Protein AF-A0A2P5XBQ5-F1 (afdb_monomer_lite)

Sequence (91 aa):
MEDWGLRWILTSLGKFDIPCVEYLIHEIMTVGPHFNEDNNFLWQFKLKAPLGGLKNKRNYYIEGGDAYLKKKRNHYMEGGDTHNRENYITS

pLDDT: mean 75.24, std 11.67, range [46.56, 94.38]

Radius of gyration: 17.9 Å; chains: 1; bounding box: 34×30×47 Å

Foldseek 3Di:
DDPPVLVVVCVVCVVLVNRDPVSLVVCCVVVHPCNVSSVVVVPDDDDDAAAAHFDADPDDVVVVGPPDQPVCPVCRSVRHHSPPPPVRPDD

InterPro domains:
  IPR036919 Large ribosomal subunit protein uL30, ferredoxin-like fold domain superfamily [SSF55129] (15-71)
  IPR039699 Large ribosomal subunit protein uL30 [PTHR11524] (10-67)

Secondary structure (DSSP, 8-state):
--SHHHHHHHHHHTTTT---HHHHHHHHHHT-TTHHHHHHHT----PPPPTT--S-TTSBGGGT-SBS-HHHHHHHHTT--TT--HHHH--

Organism: Gossypium barbadense (NCBI:txid3634)

Structure (mmCIF, N/CA/C/O backbone):
data_AF-A0A2P5XBQ5-F1
#
_entry.id   AF-A0A2P5XBQ5-F1
#
loop_
_atom_site.group_PDB
_atom_site.id
_atom_site.type_symbol
_atom_site.label_atom_id
_atom_site.label_alt_id
_atom_site.label_comp_id
_atom_site.label_asym_id
_atom_site.label_entity_id
_atom_site.label_seq_id
_atom_site.pdbx_PDB_ins_code
_atom_site.Cartn_x
_atom_site.Cartn_y
_atom_site.Cartn_z
_atom_site.occupancy
_atom_site.B_iso_or_equiv
_atom_site.auth_seq_id
_atom_site.auth_comp_id
_atom_site.auth_asym_id
_atom_site.auth_atom_id
_atom_site.pdbx_PDB_model_num
ATOM 1 N N . MET A 1 1 ? 16.732 5.512 21.893 1.00 46.56 1 MET A N 1
ATOM 2 C CA . MET A 1 1 ? 16.247 5.807 20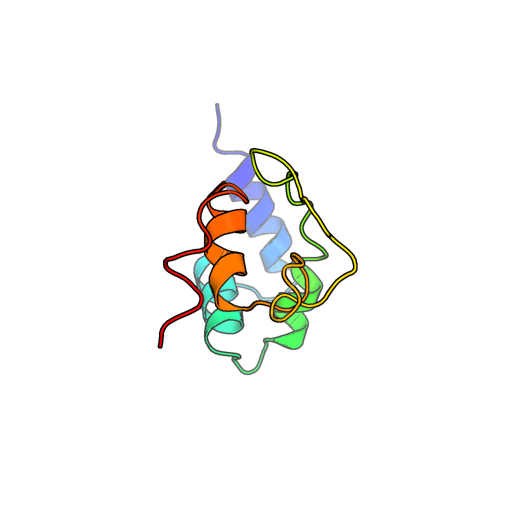.529 1.00 46.56 1 MET A CA 1
ATOM 3 C C . MET A 1 1 ? 15.867 4.448 19.974 1.00 46.56 1 MET A C 1
ATOM 5 O O . MET A 1 1 ? 16.754 3.627 19.894 1.00 46.56 1 MET A O 1
ATOM 9 N N . GLU A 1 2 ? 14.615 4.042 19.794 1.00 53.12 2 GLU A N 1
ATOM 10 C CA . GLU A 1 2 ? 13.449 4.733 19.246 1.00 53.12 2 GLU A CA 1
ATOM 11 C C . GLU A 1 2 ? 12.177 4.007 19.726 1.00 53.12 2 GLU A C 1
ATOM 13 O O . GLU A 1 2 ? 11.899 2.901 19.291 1.00 53.12 2 GLU A O 1
ATOM 18 N N . ASP A 1 3 ? 11.399 4.620 20.619 1.00 57.44 3 ASP A N 1
ATOM 19 C CA . ASP A 1 3 ? 10.057 4.129 21.015 1.00 57.44 3 ASP A CA 1
ATOM 20 C C . ASP A 1 3 ? 8.962 5.171 20.687 1.00 57.44 3 ASP A C 1
ATOM 22 O O . ASP A 1 3 ? 7.817 5.133 21.130 1.00 57.44 3 ASP A O 1
ATOM 26 N N . TRP A 1 4 ? 9.348 6.181 19.901 1.00 59.19 4 TRP A N 1
ATOM 27 C CA . TRP A 1 4 ? 8.548 7.378 19.643 1.00 59.19 4 TRP A CA 1
ATOM 28 C C . TRP A 1 4 ? 7.613 7.197 18.439 1.00 59.19 4 TRP A C 1
ATOM 30 O O . TRP A 1 4 ? 6.548 7.808 18.395 1.00 59.19 4 TRP A O 1
ATOM 40 N N . GLY A 1 5 ? 7.964 6.317 17.492 1.00 58.38 5 GLY A N 1
ATOM 41 C CA . GLY A 1 5 ? 7.134 6.029 16.318 1.00 58.38 5 GLY A CA 1
ATOM 42 C C . GLY A 1 5 ? 5.874 5.231 16.660 1.00 58.38 5 GLY A C 1
ATOM 43 O O . GLY A 1 5 ? 4.773 5.608 16.261 1.00 58.38 5 GLY A O 1
ATOM 44 N N . LEU A 1 6 ? 6.013 4.173 17.465 1.00 59.88 6 LEU A N 1
ATOM 45 C CA . LEU A 1 6 ? 4.889 3.315 17.862 1.00 59.88 6 LEU A CA 1
ATOM 46 C C . LEU A 1 6 ? 3.892 4.063 18.758 1.00 59.88 6 LEU A C 1
ATOM 48 O O . LEU A 1 6 ? 2.681 3.959 18.570 1.00 59.88 6 LEU A O 1
ATOM 52 N N . ARG A 1 7 ? 4.398 4.905 19.668 1.00 61.56 7 ARG A N 1
ATOM 53 C CA . ARG A 1 7 ? 3.589 5.777 20.533 1.00 61.56 7 ARG A CA 1
ATOM 54 C C . ARG A 1 7 ? 2.709 6.736 19.726 1.00 61.56 7 ARG A C 1
ATOM 56 O O . ARG A 1 7 ? 1.549 6.947 20.081 1.00 61.56 7 ARG A O 1
ATOM 63 N N . TRP A 1 8 ? 3.240 7.317 18.649 1.00 63.72 8 TRP A N 1
ATOM 64 C CA . TRP A 1 8 ? 2.503 8.268 17.812 1.00 63.72 8 TRP A CA 1
ATOM 65 C C . TRP A 1 8 ? 1.404 7.592 16.988 1.00 63.72 8 TRP A C 1
ATOM 67 O O . TRP A 1 8 ? 0.306 8.139 16.875 1.00 63.72 8 TRP A O 1
ATOM 77 N N . ILE A 1 9 ? 1.667 6.383 16.484 1.00 65.12 9 ILE A N 1
ATOM 78 C CA . ILE A 1 9 ? 0.675 5.576 15.768 1.00 65.12 9 ILE A CA 1
ATOM 79 C C . ILE A 1 9 ? -0.482 5.228 16.708 1.00 65.12 9 ILE A C 1
ATOM 81 O O . ILE A 1 9 ? -1.620 5.550 16.393 1.00 65.12 9 ILE A O 1
ATOM 85 N N . LEU A 1 10 ? -0.204 4.703 17.906 1.00 64.38 10 LEU A N 1
ATOM 86 C CA . LEU A 1 10 ? -1.239 4.382 18.901 1.00 64.38 10 LEU A CA 1
ATOM 87 C C . LEU A 1 10 ? -2.077 5.609 19.305 1.00 64.38 10 LEU A C 1
ATOM 89 O O . LEU A 1 10 ? -3.298 5.531 19.399 1.00 64.38 10 LEU A O 1
ATOM 93 N N . THR A 1 11 ? -1.430 6.764 19.490 1.00 64.75 11 THR A N 1
ATOM 94 C CA . THR A 1 11 ? -2.114 8.019 19.858 1.00 64.75 11 THR A CA 1
ATOM 95 C C . THR A 1 11 ? -2.983 8.562 18.717 1.00 64.75 11 THR A C 1
ATOM 97 O O . THR A 1 11 ? -4.013 9.187 18.962 1.00 64.75 11 THR A O 1
ATOM 100 N N . SER A 1 12 ? -2.574 8.344 17.466 1.00 65.69 12 SER A N 1
ATOM 101 C CA . SER A 1 12 ? -3.329 8.775 16.286 1.00 65.69 12 SER A CA 1
ATOM 102 C C . SER A 1 12 ? -4.479 7.817 15.967 1.00 65.69 12 SER A C 1
ATOM 104 O O . SER A 1 12 ? -5.562 8.280 15.625 1.00 65.69 12 SER A O 1
ATOM 106 N N . LEU A 1 13 ? -4.268 6.508 16.141 1.00 66.06 13 LEU A N 1
ATOM 107 C CA . LEU A 1 13 ? -5.263 5.453 15.930 1.00 66.06 13 LEU A CA 1
ATOM 108 C C . LEU A 1 13 ? -6.420 5.530 16.937 1.00 66.06 13 LEU A C 1
ATOM 110 O O . LEU A 1 13 ? -7.571 5.349 16.555 1.00 66.06 13 LEU A O 1
ATOM 114 N N . GLY A 1 14 ? -6.139 5.908 18.190 1.00 60.81 14 GLY A N 1
ATOM 115 C CA . GLY A 1 14 ? -7.164 6.073 19.228 1.00 60.81 14 GLY A CA 1
ATOM 116 C C . GLY A 1 14 ? -8.207 7.168 18.953 1.00 60.81 14 GLY A C 1
ATOM 117 O O . GLY A 1 14 ? -9.191 7.251 19.674 1.00 60.81 14 GLY A O 1
ATOM 118 N N . LYS A 1 15 ? -8.018 8.013 17.926 1.00 63.03 15 LYS A N 1
ATOM 119 C CA . LYS A 1 15 ? -9.032 8.983 17.466 1.00 63.03 15 LYS A CA 1
ATOM 120 C C . LYS A 1 15 ? -10.020 8.405 16.450 1.00 63.03 15 LYS A C 1
ATOM 122 O O . LYS A 1 15 ? -11.029 9.046 16.180 1.00 63.03 15 LYS A O 1
ATOM 127 N N . PHE A 1 16 ? -9.696 7.254 15.869 1.00 64.94 16 PHE A N 1
ATOM 128 C CA . PHE A 1 16 ? -10.456 6.600 14.804 1.00 64.94 16 PHE A CA 1
ATOM 129 C C . PHE A 1 16 ? -10.980 5.222 15.239 1.00 64.94 16 PHE A C 1
ATOM 131 O O . PHE A 1 16 ? -11.351 4.431 14.386 1.00 64.94 16 PHE A O 1
ATOM 138 N N . ASP A 1 17 ? -10.969 4.921 16.545 1.00 67.31 17 ASP A N 1
ATOM 139 C CA . ASP A 1 17 ? -11.366 3.626 17.126 1.00 67.31 17 ASP A CA 1
ATOM 140 C C . ASP A 1 17 ? -10.623 2.398 16.557 1.00 67.31 17 ASP A C 1
ATOM 142 O O . ASP A 1 17 ? -11.049 1.260 16.746 1.00 67.31 17 ASP A O 1
ATOM 146 N N . ILE A 1 18 ? -9.458 2.594 15.927 1.00 71.25 18 ILE A N 1
ATOM 147 C CA . ILE A 1 18 ? -8.632 1.491 15.426 1.00 71.25 18 ILE A CA 1
ATOM 148 C C . ILE A 1 18 ? -7.710 1.020 16.567 1.00 71.25 18 ILE A C 1
ATOM 150 O O . ILE A 1 18 ? -6.837 1.774 17.002 1.00 71.25 18 ILE A O 1
ATOM 154 N N . PRO A 1 19 ? -7.844 -0.217 17.075 1.00 73.06 19 PRO A N 1
ATOM 155 C CA . PRO A 1 19 ? -7.130 -0.651 18.278 1.00 73.06 19 PRO A CA 1
ATOM 156 C C . PRO A 1 19 ? -5.634 -0.894 18.037 1.00 73.06 19 PRO A C 1
ATOM 158 O O . PRO A 1 19 ? -4.809 -0.665 18.924 1.00 73.06 19 PRO A O 1
ATOM 161 N N . CYS A 1 20 ? -5.264 -1.371 16.846 1.00 78.75 20 CYS A N 1
ATOM 162 C CA . CYS A 1 20 ? -3.887 -1.695 16.491 1.00 78.75 20 CYS A CA 1
ATOM 163 C C . CYS A 1 20 ? -3.692 -1.805 14.970 1.00 78.75 20 CYS A C 1
ATOM 165 O O . CYS A 1 20 ? -4.644 -1.912 14.199 1.00 78.75 20 CYS A O 1
ATOM 167 N N . VAL A 1 21 ? -2.428 -1.829 14.539 1.00 83.19 21 VAL A N 1
ATOM 168 C CA . VAL A 1 21 ? -2.052 -2.012 13.124 1.00 83.19 21 VAL A CA 1
ATOM 169 C C . VAL A 1 21 ? -2.462 -3.394 12.595 1.00 83.19 21 VAL A C 1
ATOM 171 O O . VAL A 1 21 ? -2.799 -3.525 11.424 1.00 83.19 21 VAL A O 1
ATOM 174 N N . GLU A 1 22 ? -2.459 -4.424 13.443 1.00 85.56 22 GLU A N 1
ATOM 175 C CA . GLU A 1 22 ? -2.869 -5.781 13.057 1.00 85.56 22 GLU A CA 1
ATOM 176 C C . GLU A 1 22 ? -4.346 -5.838 12.649 1.00 85.56 22 GLU A C 1
ATOM 178 O O . GLU A 1 22 ? -4.668 -6.418 11.614 1.00 85.56 22 GLU A O 1
ATOM 183 N N . TYR A 1 23 ? -5.222 -5.173 13.409 1.00 85.25 23 TYR A N 1
ATOM 184 C CA . TYR A 1 23 ? -6.644 -5.060 13.086 1.00 85.25 23 TYR A CA 1
ATOM 185 C C . TYR A 1 23 ? -6.856 -4.351 11.743 1.00 85.25 23 TYR A C 1
ATOM 187 O O . TYR A 1 23 ? -7.569 -4.861 10.887 1.00 85.25 23 TYR A O 1
ATOM 195 N N . LEU A 1 24 ? -6.140 -3.246 11.517 1.00 86.31 24 LEU A N 1
ATOM 196 C CA . LEU A 1 24 ? -6.193 -2.494 10.262 1.00 86.31 24 LEU A CA 1
ATOM 197 C C . LEU A 1 24 ? -5.800 -3.354 9.046 1.00 86.31 24 LEU A C 1
ATOM 199 O O . LEU A 1 24 ? -6.444 -3.314 8.000 1.00 86.31 24 LEU A O 1
ATOM 203 N N . ILE A 1 25 ? -4.735 -4.154 9.172 1.00 88.88 25 ILE A N 1
ATOM 204 C CA . ILE A 1 25 ? -4.315 -5.079 8.110 1.00 88.88 25 ILE A CA 1
ATOM 205 C C . ILE A 1 25 ? -5.371 -6.169 7.907 1.00 88.88 25 ILE A C 1
ATOM 207 O O . ILE A 1 25 ? -5.678 -6.504 6.763 1.00 88.88 25 ILE A O 1
ATOM 211 N N . HIS A 1 26 ? -5.917 -6.721 8.993 1.00 90.75 26 HIS A N 1
ATOM 212 C CA . HIS A 1 26 ? -6.939 -7.759 8.930 1.00 90.75 26 HIS A CA 1
ATOM 213 C C . HIS A 1 26 ? -8.187 -7.272 8.187 1.00 90.75 26 HIS A C 1
ATOM 215 O O . HIS A 1 26 ? -8.550 -7.890 7.188 1.00 90.75 26 HIS A O 1
ATOM 221 N N . GLU A 1 27 ? -8.771 -6.145 8.604 1.00 90.38 27 GLU A N 1
ATOM 222 C CA . GLU A 1 27 ? -9.968 -5.547 7.993 1.00 90.38 27 GLU A CA 1
ATOM 223 C C . GLU A 1 27 ? -9.780 -5.268 6.496 1.00 90.38 27 GLU A C 1
ATOM 225 O O . GLU A 1 27 ? -10.669 -5.545 5.687 1.00 90.38 27 GLU A O 1
ATOM 230 N N . ILE A 1 28 ? -8.603 -4.783 6.086 1.00 91.31 28 ILE A N 1
ATOM 231 C CA . ILE A 1 28 ? -8.306 -4.502 4.673 1.00 91.31 28 ILE A CA 1
ATOM 232 C C . ILE A 1 28 ? -8.136 -5.779 3.854 1.00 91.31 28 ILE A C 1
ATOM 234 O O . ILE A 1 28 ? -8.577 -5.839 2.704 1.00 91.31 28 ILE A O 1
ATOM 238 N N . MET A 1 29 ? -7.485 -6.798 4.415 1.00 91.31 29 MET A N 1
ATOM 239 C CA . MET A 1 29 ? -7.223 -8.051 3.704 1.00 91.31 29 MET A CA 1
ATOM 240 C C . MET A 1 29 ? -8.476 -8.917 3.563 1.00 91.31 29 MET A C 1
ATOM 242 O O . MET A 1 29 ? -8.612 -9.618 2.559 1.00 91.31 29 MET A O 1
ATOM 246 N N . THR A 1 30 ? -9.383 -8.877 4.541 1.00 94.38 30 THR A N 1
ATOM 247 C CA . THR A 1 30 ? -10.621 -9.672 4.543 1.00 94.38 30 THR A CA 1
ATOM 248 C C . THR A 1 30 ? -11.841 -8.909 4.029 1.00 94.38 30 THR A C 1
ATOM 250 O O . THR A 1 30 ? -12.863 -9.538 3.766 1.00 94.38 30 THR A O 1
ATOM 253 N N . VAL A 1 31 ? -11.725 -7.592 3.809 1.00 92.50 31 VAL A N 1
ATOM 254 C CA . VAL A 1 31 ? -12.846 -6.692 3.482 1.00 92.50 31 VAL A CA 1
ATOM 255 C C . VAL A 1 31 ? -13.911 -6.754 4.579 1.00 92.50 31 VAL A C 1
ATOM 257 O O . VAL A 1 31 ? -15.062 -7.132 4.352 1.00 92.50 31 VAL A O 1
ATOM 260 N N . GLY A 1 32 ? -13.485 -6.427 5.796 1.00 89.50 32 GLY A N 1
ATOM 261 C CA . GLY A 1 32 ? -14.338 -6.403 6.976 1.00 89.50 32 GLY A CA 1
ATOM 262 C C . GLY A 1 32 ? -15.347 -5.241 6.994 1.00 89.50 32 GLY A C 1
ATOM 263 O O . GLY A 1 32 ? -15.404 -4.423 6.067 1.00 89.50 32 GLY A O 1
ATOM 264 N N . PRO A 1 33 ? -16.201 -5.171 8.028 1.00 89.31 33 PRO A N 1
ATOM 265 C CA . PRO A 1 33 ? -17.275 -4.183 8.136 1.00 89.31 33 PRO A CA 1
ATOM 266 C C . PRO A 1 33 ? -16.790 -2.725 8.157 1.00 89.31 33 PRO A C 1
ATOM 268 O O . PRO A 1 33 ? -17.525 -1.851 7.695 1.00 89.31 33 PRO A O 1
ATOM 271 N N . HIS A 1 34 ? -15.569 -2.460 8.629 1.00 85.38 34 HIS A N 1
ATOM 272 C CA . HIS A 1 34 ? -14.998 -1.112 8.734 1.00 85.38 34 HIS A CA 1
ATOM 273 C C . HIS A 1 34 ? -14.043 -0.768 7.581 1.00 85.38 34 HIS A C 1
ATOM 275 O O . HIS A 1 34 ? -13.387 0.274 7.594 1.00 85.38 34 HIS A O 1
ATOM 281 N N . PHE A 1 35 ? -14.014 -1.585 6.520 1.00 88.19 35 PHE A N 1
ATOM 282 C CA . PHE A 1 35 ? -13.080 -1.452 5.397 1.00 88.19 35 PHE A CA 1
ATOM 283 C C . PHE A 1 35 ? -12.972 -0.031 4.823 1.00 88.19 35 PHE A C 1
ATOM 285 O O . PHE A 1 35 ? -11.883 0.424 4.482 1.00 88.19 35 PHE A O 1
ATOM 292 N N . ASN A 1 36 ? -14.094 0.679 4.679 1.00 87.31 36 ASN A N 1
ATOM 293 C CA . ASN A 1 36 ? -14.090 2.016 4.084 1.00 87.31 36 ASN A CA 1
ATOM 294 C C . ASN A 1 36 ? -13.388 3.043 4.990 1.00 87.31 36 ASN A C 1
ATOM 296 O O . ASN A 1 36 ? -12.627 3.878 4.508 1.00 87.31 36 ASN A O 1
ATOM 300 N N . GLU A 1 37 ? -13.612 2.967 6.300 1.00 85.69 37 GLU A N 1
ATOM 301 C CA . GLU A 1 37 ? -13.003 3.858 7.294 1.00 85.69 37 GLU A CA 1
ATOM 302 C C . GLU A 1 37 ? -11.489 3.615 7.363 1.00 85.69 37 GLU A C 1
ATOM 304 O O . GLU A 1 37 ? -10.698 4.549 7.204 1.00 85.69 37 GLU A O 1
ATOM 309 N N . ASP A 1 38 ? -11.099 2.344 7.444 1.00 86.19 38 ASP A N 1
ATOM 310 C CA . ASP A 1 38 ? -9.711 1.882 7.491 1.00 86.19 38 ASP A CA 1
ATOM 311 C C . ASP A 1 38 ? -8.923 2.212 6.215 1.00 86.19 38 ASP A C 1
ATOM 313 O O . ASP A 1 38 ? -7.784 2.691 6.260 1.00 86.19 38 ASP A O 1
ATOM 317 N N . ASN A 1 39 ? -9.543 2.024 5.049 1.00 87.38 39 ASN A N 1
ATOM 318 C CA . ASN A 1 39 ? -8.937 2.366 3.766 1.00 87.38 39 ASN A CA 1
ATOM 319 C C . ASN A 1 39 ? -8.769 3.886 3.596 1.00 87.38 39 ASN A C 1
ATOM 321 O O . ASN A 1 39 ? -7.768 4.337 3.036 1.00 87.38 39 ASN A O 1
ATOM 325 N N . ASN A 1 40 ? -9.711 4.690 4.100 1.00 86.75 40 ASN A N 1
ATOM 326 C CA . ASN A 1 40 ? -9.593 6.148 4.066 1.00 86.75 40 ASN A CA 1
ATOM 327 C C . ASN A 1 40 ? -8.524 6.662 5.041 1.00 86.75 40 ASN A C 1
ATOM 329 O O . ASN A 1 40 ? -7.824 7.624 4.715 1.00 86.75 40 ASN A O 1
ATOM 333 N N . PHE A 1 41 ? -8.352 6.005 6.193 1.00 85.25 41 PHE A N 1
ATOM 334 C CA . PHE A 1 41 ? -7.298 6.326 7.156 1.00 85.25 41 PHE A CA 1
ATOM 335 C C . PHE A 1 41 ? -5.890 6.159 6.562 1.00 85.25 41 PHE A C 1
ATOM 337 O O . PHE A 1 41 ? -5.026 7.012 6.774 1.00 85.25 41 PHE A O 1
ATOM 344 N N . LEU A 1 42 ? -5.651 5.099 5.781 1.00 82.62 42 LEU A N 1
ATOM 345 C CA . LEU A 1 42 ? -4.319 4.798 5.240 1.00 82.62 42 LEU A CA 1
ATOM 346 C C . LEU A 1 42 ? -3.826 5.752 4.147 1.00 82.62 42 LEU A C 1
ATOM 348 O O . LEU A 1 42 ? -2.625 5.766 3.860 1.00 82.62 42 LEU A O 1
ATOM 352 N N . TRP A 1 43 ? -4.709 6.581 3.582 1.00 82.31 43 TRP A N 1
ATOM 353 C CA . TRP A 1 43 ? -4.407 7.472 2.458 1.00 82.31 43 TRP A CA 1
ATOM 354 C C . TRP A 1 43 ? -3.728 6.732 1.281 1.00 82.31 43 TRP A C 1
ATOM 356 O O . TRP A 1 43 ? -3.550 5.516 1.252 1.00 82.31 43 TRP A O 1
ATOM 366 N N . GLN A 1 44 ? -3.353 7.465 0.235 1.00 85.62 44 GLN A N 1
ATOM 367 C C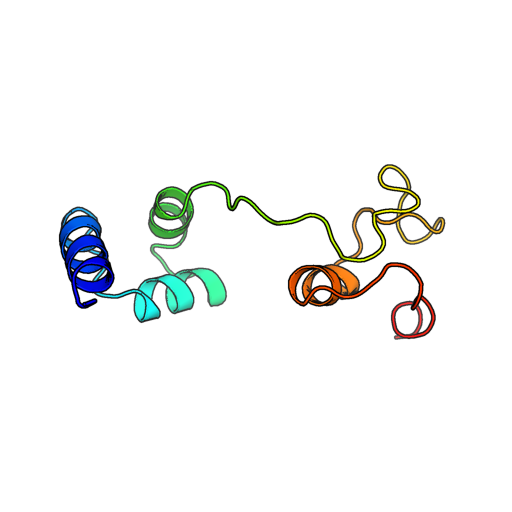A . GLN A 1 44 ? -2.586 6.889 -0.872 1.00 85.62 44 GLN A CA 1
ATOM 368 C C . GLN A 1 44 ? -1.144 6.560 -0.451 1.00 85.62 44 GLN A C 1
ATOM 370 O O . GLN A 1 44 ? -0.404 7.419 0.042 1.00 85.62 44 GLN A O 1
ATOM 375 N N . PHE A 1 45 ? -0.706 5.333 -0.744 1.00 86.00 45 PHE A N 1
ATOM 376 C CA . PHE A 1 45 ? 0.680 4.916 -0.548 1.00 86.00 45 PHE A CA 1
ATOM 377 C C . PHE A 1 45 ? 1.615 5.556 -1.578 1.00 86.00 45 PHE A C 1
ATOM 379 O O . PHE A 1 45 ? 1.400 5.473 -2.789 1.00 86.00 45 PHE A O 1
ATOM 386 N N . LYS A 1 46 ? 2.722 6.132 -1.101 1.00 85.62 46 LYS A N 1
ATOM 387 C CA . LYS A 1 46 ? 3.841 6.543 -1.957 1.00 85.62 46 LYS A CA 1
ATOM 388 C C . LYS A 1 46 ? 4.775 5.355 -2.174 1.00 85.62 46 LYS A C 1
ATOM 390 O O . LYS A 1 46 ? 5.636 5.079 -1.343 1.00 85.62 46 LYS A O 1
ATOM 395 N N . LEU A 1 47 ? 4.597 4.655 -3.289 1.00 86.25 47 LEU A N 1
ATOM 396 C CA . LEU A 1 47 ? 5.458 3.539 -3.684 1.00 86.25 47 LEU A CA 1
ATOM 397 C C . LEU A 1 47 ? 6.709 4.034 -4.420 1.00 86.25 47 LEU A C 1
ATOM 399 O O . LEU A 1 47 ? 6.681 5.052 -5.115 1.00 86.25 47 LEU A O 1
ATOM 403 N N . LYS A 1 48 ? 7.812 3.293 -4.285 1.00 83.69 48 LYS A N 1
ATOM 404 C CA . LYS A 1 48 ? 9.015 3.500 -5.104 1.00 83.69 48 LYS A CA 1
ATOM 405 C C . LYS A 1 48 ? 8.787 2.942 -6.512 1.00 83.69 48 LYS A C 1
ATOM 407 O O . LYS A 1 48 ? 7.975 2.040 -6.703 1.00 83.69 48 LYS A O 1
ATOM 412 N N . ALA A 1 49 ? 9.509 3.475 -7.498 1.00 82.75 49 ALA A N 1
ATOM 413 C CA . ALA A 1 49 ? 9.516 2.887 -8.834 1.00 82.75 49 ALA A CA 1
ATOM 414 C C . ALA A 1 49 ? 10.068 1.447 -8.769 1.00 82.75 49 ALA A C 1
ATOM 416 O O . ALA A 1 49 ? 11.019 1.212 -8.017 1.00 82.75 49 ALA A O 1
ATOM 417 N N . PRO A 1 50 ? 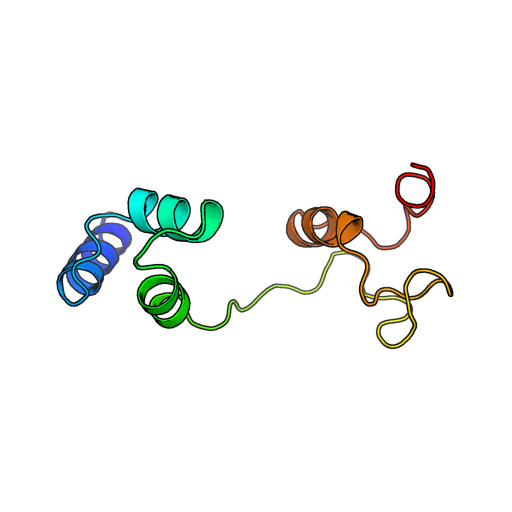9.503 0.498 -9.537 1.00 82.12 50 PRO A N 1
ATOM 418 C CA . PRO A 1 50 ? 10.013 -0.868 -9.574 1.00 82.12 50 PRO A CA 1
ATOM 419 C C . PRO A 1 50 ? 11.455 -0.887 -10.090 1.00 82.12 50 PRO A C 1
ATOM 421 O O . PRO A 1 50 ? 11.828 -0.088 -10.960 1.00 82.12 50 PRO A O 1
ATOM 424 N N . LEU A 1 51 ? 12.267 -1.807 -9.564 1.00 78.44 51 LEU A N 1
ATOM 425 C CA . LEU A 1 51 ? 13.649 -1.971 -10.009 1.00 78.44 51 LEU A CA 1
ATOM 426 C C . LEU A 1 51 ? 13.663 -2.364 -11.497 1.00 78.44 51 LEU A C 1
ATOM 428 O O . LEU A 1 51 ? 12.873 -3.186 -11.951 1.00 78.44 51 LEU A O 1
ATOM 432 N N . GLY A 1 52 ? 14.524 -1.721 -12.288 1.00 78.06 52 GLY A N 1
ATOM 433 C CA . GLY A 1 52 ? 14.581 -1.926 -13.743 1.00 78.06 52 GLY A CA 1
ATOM 434 C C . GLY A 1 52 ? 13.534 -1.156 -14.564 1.00 78.06 52 GLY A C 1
ATOM 435 O O . GLY A 1 52 ? 13.563 -1.239 -15.791 1.00 78.06 52 GLY A O 1
ATOM 436 N N . GLY A 1 53 ? 12.657 -0.372 -13.923 1.00 80.38 53 GLY A N 1
ATOM 437 C CA . GLY A 1 53 ? 11.711 0.528 -14.590 1.00 80.38 53 GLY A CA 1
ATOM 438 C C . GLY A 1 53 ? 10.547 -0.177 -15.295 1.00 80.38 53 GLY A C 1
ATOM 439 O O . GLY A 1 53 ? 10.529 -1.394 -15.445 1.00 80.38 53 GLY A O 1
ATOM 440 N N . LEU A 1 54 ? 9.552 0.606 -15.725 1.00 81.31 54 LEU A N 1
ATOM 441 C CA . LEU A 1 54 ? 8.424 0.129 -16.536 1.00 81.31 54 LEU A CA 1
ATOM 442 C C . LEU A 1 54 ? 8.782 0.247 -18.020 1.00 81.31 54 LEU A C 1
ATOM 444 O O . LEU A 1 54 ? 9.227 1.310 -18.450 1.00 81.31 54 LEU A O 1
ATOM 448 N N . LYS A 1 55 ? 8.566 -0.813 -18.802 1.00 77.31 55 LYS A N 1
ATOM 449 C CA . LYS A 1 55 ? 8.900 -0.838 -20.234 1.00 77.31 55 LYS A CA 1
ATOM 450 C C . LYS A 1 55 ? 7.806 -0.192 -21.071 1.00 77.31 55 LYS A C 1
ATOM 452 O O . LYS A 1 55 ? 8.092 0.664 -21.894 1.00 77.31 55 LYS A O 1
ATOM 457 N N . ASN A 1 56 ? 6.554 -0.580 -20.839 1.00 81.25 56 ASN A N 1
ATOM 458 C CA . ASN A 1 56 ? 5.399 -0.169 -21.635 1.00 81.25 56 ASN A CA 1
ATOM 459 C C . ASN A 1 56 ? 4.197 0.094 -20.718 1.00 81.25 56 ASN A C 1
ATOM 461 O O . ASN A 1 56 ? 3.238 -0.675 -20.669 1.00 81.25 56 ASN A O 1
ATOM 465 N N . LYS A 1 57 ? 4.242 1.215 -19.990 1.00 79.75 57 LYS A N 1
ATOM 466 C CA . LYS A 1 57 ? 3.251 1.575 -18.957 1.00 79.75 57 LYS A CA 1
ATOM 467 C C . LYS A 1 57 ? 1.804 1.658 -19.466 1.00 79.75 57 LYS A C 1
ATOM 469 O O . LYS A 1 57 ? 0.886 1.431 -18.688 1.00 79.75 57 LYS A O 1
ATOM 474 N N . ARG A 1 58 ? 1.597 2.046 -20.730 1.00 83.12 58 ARG A N 1
ATOM 475 C CA . ARG A 1 58 ? 0.265 2.343 -21.291 1.00 83.12 58 ARG A CA 1
ATOM 476 C C . ARG A 1 58 ? -0.422 1.131 -21.926 1.00 83.12 58 ARG A C 1
ATOM 478 O O . ARG A 1 58 ? -1.645 1.127 -22.006 1.00 83.12 58 ARG A O 1
ATOM 485 N N . ASN A 1 59 ? 0.341 0.134 -22.364 1.00 84.44 59 ASN A N 1
ATOM 486 C CA . ASN A 1 59 ? -0.210 -0.995 -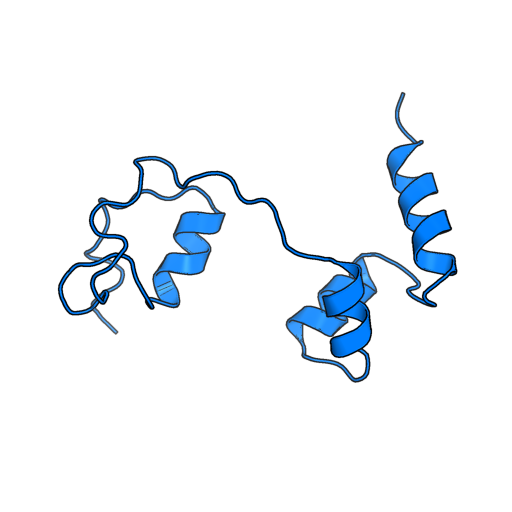23.112 1.00 84.44 59 ASN A CA 1
ATOM 487 C C . ASN A 1 59 ? -0.701 -2.085 -22.157 1.00 84.44 59 ASN A C 1
ATOM 489 O O . ASN A 1 59 ? -0.157 -2.257 -21.060 1.00 84.44 59 ASN A O 1
ATOM 493 N N . TYR A 1 60 ? -1.712 -2.838 -22.586 1.00 79.69 60 TYR A N 1
ATOM 494 C CA . TYR A 1 60 ? -2.210 -3.973 -21.819 1.00 79.69 60 TYR A CA 1
ATOM 495 C C . TYR A 1 60 ? -1.147 -5.066 -21.725 1.00 79.69 60 TYR A C 1
ATOM 497 O O . TYR A 1 60 ? -0.378 -5.292 -22.659 1.00 79.69 60 TYR A O 1
ATOM 505 N N . TYR A 1 61 ? -1.122 -5.788 -20.605 1.00 76.81 61 TYR A N 1
ATOM 506 C CA . TYR A 1 61 ? -0.160 -6.872 -20.415 1.00 76.81 61 TYR A CA 1
ATOM 507 C C . TYR A 1 61 ? -0.206 -7.947 -21.508 1.00 76.81 61 TYR A C 1
ATOM 509 O O . TYR A 1 61 ? 0.844 -8.432 -21.929 1.00 76.81 61 TYR A O 1
ATOM 517 N N . ILE A 1 62 ? -1.402 -8.277 -22.005 1.00 79.31 62 ILE A N 1
ATOM 518 C CA . ILE A 1 62 ? -1.598 -9.261 -23.084 1.00 79.31 62 ILE A CA 1
ATOM 519 C C . ILE A 1 62 ? -0.879 -8.820 -24.373 1.00 79.31 62 ILE A C 1
ATOM 521 O O . ILE A 1 62 ? -0.339 -9.648 -25.097 1.00 79.31 62 ILE A O 1
ATOM 525 N N . GLU A 1 63 ? -0.775 -7.511 -24.610 1.00 82.25 63 GLU A N 1
ATOM 526 C CA . GLU A 1 63 ? -0.059 -6.904 -25.743 1.00 82.25 63 GLU A CA 1
ATOM 527 C C . GLU A 1 63 ? 1.436 -6.679 -25.442 1.00 82.25 63 GLU A C 1
ATOM 529 O O . GLU A 1 63 ? 2.163 -6.040 -26.201 1.00 82.25 63 GLU A O 1
ATOM 534 N N . GLY A 1 64 ? 1.920 -7.177 -24.302 1.00 75.62 64 GLY A N 1
ATOM 535 C CA . GLY A 1 64 ? 3.290 -6.992 -23.841 1.00 75.62 64 GLY A CA 1
ATOM 536 C C . GLY A 1 64 ? 3.574 -5.665 -23.145 1.00 75.62 64 GLY A C 1
ATOM 537 O O . GLY A 1 64 ? 4.738 -5.262 -23.066 1.00 75.62 64 GLY A O 1
ATOM 538 N N . GLY A 1 65 ? 2.536 -4.996 -22.645 1.00 80.38 65 GLY A N 1
ATOM 539 C CA . GLY A 1 65 ? 2.658 -3.865 -21.734 1.00 80.38 65 GLY A CA 1
ATOM 540 C C . GLY A 1 65 ? 2.784 -4.249 -20.257 1.00 80.38 65 GLY A C 1
ATOM 541 O O . GLY A 1 65 ? 2.824 -5.422 -19.894 1.00 80.38 65 GLY A O 1
ATOM 542 N N . ASP A 1 66 ? 2.847 -3.242 -19.389 1.00 80.50 66 ASP A N 1
ATOM 543 C CA . ASP A 1 66 ? 2.927 -3.413 -17.929 1.00 80.50 66 ASP A CA 1
ATOM 544 C C . ASP A 1 66 ? 1.590 -3.113 -17.225 1.00 80.50 66 ASP A C 1
ATOM 546 O O . ASP A 1 66 ? 1.492 -3.207 -16.000 1.00 80.50 66 ASP A O 1
ATOM 550 N N . ALA A 1 67 ? 0.547 -2.750 -17.979 1.00 82.50 67 ALA A N 1
ATOM 551 C CA . ALA A 1 67 ? -0.737 -2.377 -17.409 1.00 82.50 67 ALA A CA 1
ATOM 552 C C . ALA A 1 67 ? -1.645 -3.592 -17.139 1.00 82.50 67 ALA A C 1
ATOM 554 O O . ALA A 1 67 ? -1.666 -4.574 -17.886 1.00 82.50 67 ALA A O 1
ATOM 555 N N . TYR A 1 68 ? -2.451 -3.477 -16.081 1.00 77.88 68 TYR A N 1
ATOM 556 C CA . TYR A 1 68 ? -3.592 -4.344 -15.750 1.00 77.88 68 TYR A CA 1
ATOM 557 C C . TYR A 1 68 ? -3.294 -5.809 -15.366 1.00 77.88 68 TYR A C 1
ATOM 559 O O . TYR A 1 68 ? -4.231 -6.541 -15.046 1.00 77.88 68 TYR A O 1
ATOM 567 N N . LEU A 1 69 ? -2.031 -6.256 -15.296 1.00 78.69 69 LEU A N 1
ATOM 568 C CA . LEU A 1 69 ? -1.735 -7.611 -14.814 1.00 78.69 69 LEU A CA 1
ATOM 569 C C . LEU A 1 69 ? -1.679 -7.705 -13.283 1.00 78.69 69 LEU A C 1
ATOM 571 O O . LEU A 1 69 ? -0.714 -7.291 -12.639 1.00 78.69 69 LEU A O 1
ATOM 575 N N . LYS A 1 70 ? -2.666 -8.399 -12.710 1.00 70.50 70 LYS A N 1
ATOM 576 C CA . LYS A 1 70 ? -2.769 -8.665 -11.267 1.00 70.50 70 LYS A CA 1
ATOM 577 C C . LYS A 1 70 ? -1.609 -9.505 -10.711 1.00 70.50 70 LYS A C 1
ATOM 579 O O . LYS A 1 70 ? -1.149 -9.214 -9.610 1.00 70.50 70 LYS A O 1
ATOM 584 N N . LYS A 1 71 ? -1.129 -10.514 -11.458 1.00 67.62 71 LYS A N 1
ATOM 585 C CA . LYS A 1 71 ? -0.100 -11.481 -11.011 1.00 67.62 71 LYS A CA 1
ATOM 586 C C . LYS A 1 71 ? 1.286 -10.839 -10.836 1.00 67.62 71 LYS A C 1
ATOM 588 O O . LYS A 1 71 ? 2.020 -11.222 -9.937 1.00 67.62 71 LYS A O 1
ATOM 593 N N . LYS A 1 72 ? 1.612 -9.809 -11.628 1.00 67.81 72 LYS A N 1
ATOM 594 C CA . LYS A 1 72 ? 2.875 -9.058 -11.513 1.00 67.81 72 LYS A CA 1
ATOM 595 C C . LYS A 1 72 ? 2.872 -7.972 -10.438 1.00 67.81 72 LYS A C 1
ATOM 597 O O . LYS A 1 72 ? 3.929 -7.453 -10.101 1.00 67.81 72 LYS A O 1
ATOM 602 N N . ARG A 1 73 ? 1.708 -7.610 -9.893 1.00 75.06 73 ARG A N 1
ATOM 603 C CA . ARG A 1 73 ? 1.614 -6.556 -8.877 1.00 75.06 73 ARG A CA 1
ATOM 604 C C . ARG A 1 73 ? 2.485 -6.881 -7.667 1.00 75.06 73 ARG A C 1
ATOM 606 O O . ARG A 1 73 ? 3.327 -6.06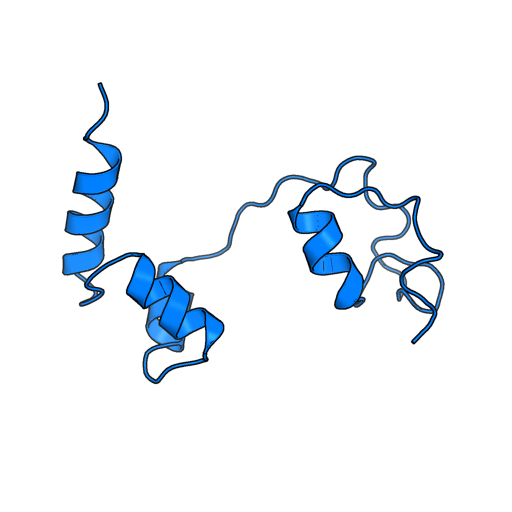3 -7.336 1.00 75.06 73 ARG A O 1
ATOM 613 N N . ASN A 1 74 ? 2.347 -8.071 -7.080 1.00 78.88 74 ASN A N 1
ATOM 614 C CA . ASN A 1 74 ? 3.148 -8.463 -5.913 1.00 78.88 74 ASN A CA 1
ATOM 615 C C . ASN A 1 74 ? 4.649 -8.472 -6.238 1.00 78.88 74 ASN A C 1
ATOM 617 O O . ASN A 1 74 ? 5.422 -7.885 -5.495 1.00 78.88 74 ASN A O 1
ATOM 621 N N . HIS A 1 75 ? 5.029 -8.999 -7.407 1.00 75.62 75 HIS A N 1
ATOM 622 C CA . HIS A 1 75 ? 6.408 -8.960 -7.906 1.00 75.62 75 HIS A CA 1
ATOM 623 C C . HIS A 1 75 ? 6.982 -7.539 -7.915 1.00 75.62 75 HIS A C 1
ATOM 625 O O . HIS A 1 75 ? 8.053 -7.319 -7.372 1.00 75.62 75 HIS A O 1
ATOM 631 N N . TYR A 1 76 ? 6.261 -6.543 -8.440 1.00 75.31 76 TYR A N 1
ATOM 632 C CA . TYR A 1 76 ? 6.736 -5.153 -8.415 1.00 75.31 76 TYR A CA 1
ATOM 633 C C . TYR A 1 76 ? 6.757 -4.537 -7.007 1.00 75.31 76 TYR A C 1
ATOM 635 O O . TYR A 1 76 ? 7.621 -3.704 -6.734 1.00 75.31 76 TYR A O 1
ATOM 643 N N . MET A 1 77 ? 5.839 -4.934 -6.118 1.00 81.12 77 MET A N 1
ATOM 644 C CA . MET A 1 77 ? 5.834 -4.480 -4.717 1.00 81.12 77 MET A CA 1
ATOM 645 C C . MET A 1 77 ? 7.036 -5.035 -3.939 1.00 81.12 77 MET A C 1
ATOM 647 O O . MET A 1 77 ? 7.581 -4.341 -3.087 1.00 81.12 77 MET A O 1
ATOM 651 N N . GLU A 1 78 ? 7.478 -6.248 -4.275 1.00 81.56 78 GLU A N 1
ATOM 652 C CA . GLU A 1 78 ? 8.682 -6.901 -3.738 1.00 81.56 78 GLU A CA 1
ATOM 653 C C . GLU A 1 78 ? 9.982 -6.395 -4.392 1.00 81.56 78 GLU A C 1
ATOM 655 O O . GLU A 1 78 ? 11.078 -6.768 -3.980 1.00 81.56 78 GLU A O 1
ATOM 660 N N . GLY A 1 79 ? 9.883 -5.507 -5.388 1.00 71.31 79 GLY A N 1
ATOM 661 C CA . GLY A 1 79 ? 11.033 -4.940 -6.095 1.00 71.31 79 GLY A CA 1
ATOM 662 C C . GLY A 1 79 ? 11.493 -5.750 -7.308 1.00 71.31 79 GLY A C 1
ATOM 663 O O . GLY A 1 79 ? 12.583 -5.523 -7.817 1.00 71.31 79 GLY A O 1
ATOM 664 N N . GLY A 1 80 ? 10.682 -6.675 -7.801 1.00 70.06 80 GLY A N 1
ATOM 665 C CA . GLY A 1 80 ? 10.957 -7.442 -9.006 1.00 70.06 80 GLY A CA 1
ATOM 666 C C . GLY A 1 80 ? 11.015 -6.593 -10.284 1.00 70.06 80 GLY A C 1
ATOM 667 O O . GLY A 1 80 ? 10.398 -5.530 -10.395 1.00 70.06 80 GLY A O 1
ATOM 668 N N . ASP A 1 81 ?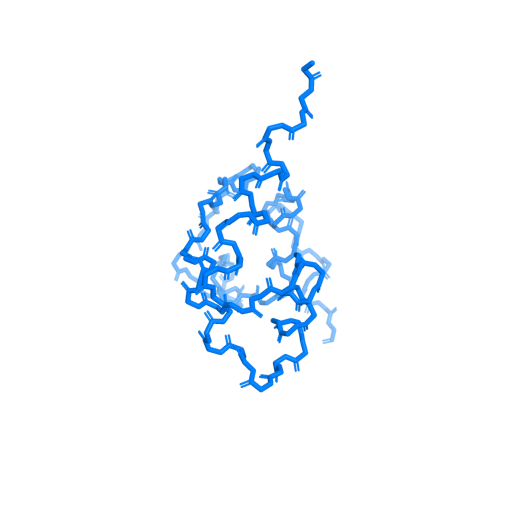 11.758 -7.090 -11.274 1.00 67.00 81 ASP A N 1
ATOM 669 C CA . ASP A 1 81 ? 12.058 -6.405 -12.529 1.00 67.00 81 ASP A CA 1
ATOM 670 C C . ASP A 1 81 ? 11.109 -6.774 -13.687 1.00 67.00 81 ASP A C 1
ATOM 672 O O . ASP A 1 81 ? 10.352 -7.748 -13.653 1.00 67.00 81 ASP A O 1
ATOM 676 N N . THR A 1 82 ? 11.126 -5.977 -14.759 1.00 63.78 82 THR A N 1
ATOM 677 C CA . THR A 1 82 ? 10.249 -6.166 -15.932 1.00 63.78 82 THR A CA 1
ATOM 678 C C . THR A 1 82 ? 10.693 -7.272 -16.893 1.00 63.78 82 THR A C 1
ATOM 680 O O . THR A 1 82 ? 9.961 -7.573 -17.842 1.00 63.78 82 THR A O 1
ATOM 683 N N . HIS A 1 83 ? 11.867 -7.878 -16.694 1.00 61.66 83 HIS A N 1
ATOM 684 C CA . HIS A 1 83 ? 12.465 -8.802 -17.663 1.00 61.66 83 HIS A CA 1
ATOM 685 C C . HIS A 1 83 ? 11.922 -10.231 -17.571 1.00 61.66 83 HIS A C 1
ATOM 687 O O . HIS A 1 83 ? 11.923 -10.929 -18.582 1.00 61.66 83 HIS A O 1
ATOM 693 N N . ASN A 1 84 ? 11.371 -10.649 -16.430 1.00 60.03 84 ASN A N 1
ATOM 694 C CA . ASN A 1 84 ? 10.903 -12.021 -16.248 1.00 60.03 84 ASN A CA 1
ATOM 695 C C . ASN A 1 84 ? 9.417 -12.186 -16.642 1.00 60.03 84 ASN A C 1
ATOM 697 O O . ASN A 1 84 ? 8.513 -12.079 -15.810 1.00 60.03 84 ASN A O 1
ATOM 701 N N . ARG A 1 85 ? 9.133 -12.358 -17.945 1.00 58.59 85 ARG A N 1
ATOM 702 C CA . ARG A 1 85 ? 7.758 -12.569 -18.461 1.00 58.59 85 ARG A CA 1
ATOM 703 C C . ARG A 1 85 ? 7.269 -14.013 -18.364 1.00 58.59 85 ARG A C 1
ATOM 705 O O . ARG A 1 85 ? 6.062 -14.215 -18.246 1.00 58.59 85 ARG A O 1
ATOM 712 N N . GLU A 1 86 ? 8.171 -14.983 -18.422 1.00 57.38 86 GLU A N 1
ATOM 713 C CA . GLU A 1 86 ? 7.837 -16.379 -18.736 1.00 57.38 86 GLU A CA 1
ATOM 714 C C . GLU A 1 86 ? 6.994 -17.058 -17.644 1.00 57.38 86 GLU A C 1
ATOM 716 O O . GLU A 1 86 ? 6.121 -17.860 -17.952 1.00 57.38 86 GLU A O 1
ATOM 721 N N . ASN A 1 87 ? 7.116 -16.625 -16.386 1.00 56.53 87 ASN A N 1
ATOM 722 C CA . ASN A 1 87 ? 6.389 -17.217 -15.251 1.00 56.53 87 ASN A CA 1
ATOM 723 C C . ASN A 1 87 ? 4.938 -16.713 -15.068 1.00 56.53 87 ASN A C 1
ATOM 725 O O . ASN A 1 87 ? 4.203 -17.180 -14.190 1.00 56.53 87 ASN A O 1
ATOM 729 N N . TYR A 1 88 ? 4.506 -15.728 -15.862 1.00 59.19 88 TYR A N 1
ATOM 730 C CA . TYR A 1 88 ? 3.250 -15.003 -15.629 1.00 59.19 88 TYR A CA 1
ATOM 731 C C . TYR A 1 88 ? 2.182 -15.211 -16.708 1.00 59.19 88 TYR A C 1
ATOM 733 O O . TYR A 1 88 ? 1.030 -14.859 -16.463 1.00 59.19 88 TYR A O 1
ATOM 741 N N . ILE A 1 89 ? 2.547 -15.789 -17.857 1.00 57.91 89 ILE A N 1
ATOM 742 C CA . ILE A 1 89 ? 1.655 -15.966 -19.018 1.00 57.91 89 ILE A CA 1
ATOM 743 C C . ILE A 1 89 ? 1.003 -17.359 -19.028 1.00 57.91 89 ILE A C 1
ATOM 745 O O . ILE A 1 89 ? -0.066 -17.522 -19.604 1.00 57.91 89 ILE A O 1
ATOM 749 N N . THR A 1 90 ? 1.585 -18.349 -18.348 1.00 50.78 90 THR A N 1
ATOM 750 C CA . THR A 1 90 ? 1.054 -19.719 -18.309 1.00 50.78 90 THR A CA 1
ATOM 751 C C . THR A 1 90 ? 0.351 -20.017 -16.980 1.00 50.78 90 THR A C 1
ATOM 753 O O . THR A 1 90 ? 0.993 -20.185 -15.937 1.00 50.78 90 THR A O 1
ATOM 756 N N . SER A 1 91 ? -0.979 -20.073 -17.004 1.00 48.44 91 SER A N 1
ATOM 757 C CA . SER A 1 91 ? -1.852 -20.795 -16.062 1.00 48.44 91 SER A CA 1
ATOM 758 C C . SER A 1 91 ? -3.123 -21.179 -16.803 1.00 48.44 91 SER A C 1
ATOM 760 O O . SER A 1 91 ? -3.629 -20.302 -17.538 1.00 48.44 91 SER A O 1
#